Protein AF-A0A7R9XPY7-F1 (afdb_monomer_lite)

Secondary structure (DSSP, 8-state):
-HHHHTTTTPPPPPEE--EEEEEPPHHHHHHHHHH-SSS-----S-SEEEEEE-TTSHHHHTT--TTEEEEEETTEE--SHHHHHHHHHHSPTT-EEEEEEEE----THHHH-TTS---PPPP--EEEEEEEPEEGGGGGG--

Foldseek 3Di:
DVVVCVVVPHDDWAWDQQFDWWWQALVNQVVLQVVPPQQERDPDRTFTQTQDGFVVGQNVVLVDDHQKGWQDKQNHGGRTPVSVSVVRRPDDQQDWIKTFIFHRDPDPCVVVDVVDDDDRHDYRDTDITITGIHTCVVVPVRD

Sequence (143 aa):
RVLNDLSEGRQPTHAWLGIQMVTLTPAMSREFNSLANASGVLPLTYGALVVSVAPNGPAARAGVRIGDVIAYADGAPVPTMARLQELVEEAPVGHPMRLTIFRYQFKPALWQRILGKPAIPPPVKSEEVEVLMGDLRDASSFW

Structure (mmCIF, N/CA/C/O backbone):
data_AF-A0A7R9XPY7-F1
#
_entry.id   AF-A0A7R9XPY7-F1
#
loop_
_atom_site.group_PDB
_atom_site.id
_atom_site.type_symbol
_atom_site.label_atom_id
_atom_site.label_alt_id
_atom_site.label_comp_id
_atom_site.label_asym_id
_atom_site.label_entity_id
_atom_site.label_seq_id
_atom_site.pdbx_PDB_ins_code
_atom_site.Cartn_x
_atom_site.Cartn_y
_atom_site.Cartn_z
_atom_site.occupancy
_atom_site.B_iso_or_equiv
_atom_site.auth_seq_id
_atom_site.auth_comp_id
_atom_site.auth_asym_id
_atom_site.auth_atom_id
_atom_site.pdbx_PDB_model_num
ATOM 1 N N . ARG A 1 1 ? -12.962 20.110 4.265 1.00 55.31 1 ARG A N 1
ATOM 2 C CA . ARG A 1 1 ? -13.643 19.498 5.435 1.00 55.31 1 ARG A CA 1
ATOM 3 C C . ARG A 1 1 ? -12.965 19.845 6.768 1.00 55.31 1 ARG A C 1
ATOM 5 O O . ARG A 1 1 ? -13.688 20.157 7.693 1.00 55.31 1 ARG A O 1
ATOM 12 N N . VAL A 1 2 ? -11.632 19.966 6.822 1.00 47.16 2 VAL A N 1
ATOM 13 C CA . VAL A 1 2 ? -10.827 20.272 8.034 1.00 47.16 2 VAL A CA 1
ATOM 14 C C . VAL A 1 2 ? -11.264 21.500 8.862 1.00 47.16 2 VAL A C 1
ATOM 16 O O . VAL A 1 2 ? -11.137 21.494 10.080 1.00 47.16 2 VAL A O 1
ATOM 19 N N . LEU A 1 3 ? -11.804 22.555 8.241 1.00 49.44 3 LEU A N 1
ATOM 20 C CA . LEU A 1 3 ? -12.156 23.793 8.959 1.00 49.44 3 LEU A CA 1
ATOM 21 C C . LEU A 1 3 ? -13.395 23.672 9.864 1.00 49.44 3 LEU A C 1
ATOM 23 O O . LEU A 1 3 ? -13.556 24.500 10.754 1.00 49.44 3 LEU A O 1
ATOM 27 N N . ASN A 1 4 ? -14.246 22.660 9.662 1.00 51.50 4 ASN A N 1
ATOM 28 C CA . ASN A 1 4 ? -15.461 22.475 10.462 1.00 51.50 4 ASN A CA 1
ATOM 29 C C . ASN A 1 4 ? -15.243 21.557 11.678 1.00 51.50 4 ASN A C 1
ATOM 31 O O . ASN A 1 4 ? -15.997 21.635 12.637 1.00 51.50 4 ASN A O 1
ATOM 35 N N . ASP A 1 5 ? -14.207 20.713 11.662 1.00 52.66 5 ASP A N 1
ATOM 36 C CA . ASP A 1 5 ? -13.959 19.742 12.739 1.00 52.66 5 ASP A CA 1
ATOM 37 C C . ASP A 1 5 ? -13.250 20.387 13.948 1.00 52.66 5 ASP A C 1
ATOM 39 O O . ASP A 1 5 ? -13.474 20.002 15.096 1.00 52.66 5 ASP A O 1
ATOM 43 N N . LEU A 1 6 ? -12.457 21.441 13.711 1.00 52.00 6 LEU A N 1
ATOM 44 C CA . LEU A 1 6 ? -11.736 22.175 14.760 1.00 52.00 6 LEU A CA 1
ATOM 45 C C . LEU A 1 6 ? -12.652 23.032 15.652 1.00 52.00 6 LEU A C 1
ATOM 47 O O . LEU A 1 6 ? -12.293 23.311 16.794 1.00 52.00 6 LEU A O 1
ATOM 51 N N . SER A 1 7 ? -13.830 23.438 15.165 1.00 55.09 7 SER A N 1
ATOM 52 C CA . SER A 1 7 ? -14.788 24.248 15.932 1.00 55.09 7 SER A CA 1
ATOM 53 C C . SER A 1 7 ? -15.661 23.422 16.886 1.00 55.09 7 SER A C 1
ATOM 55 O O . SER A 1 7 ? -16.217 23.981 17.829 1.00 55.09 7 SER A O 1
ATOM 57 N N . GLU A 1 8 ? -15.745 22.101 16.695 1.00 57.69 8 GLU A N 1
ATOM 58 C CA . GLU A 1 8 ? -16.563 21.191 17.516 1.00 57.69 8 GLU A CA 1
ATOM 59 C C . GLU A 1 8 ? -15.757 20.423 18.583 1.00 57.69 8 GLU A C 1
ATOM 61 O O . GLU A 1 8 ? -16.306 19.573 19.284 1.00 57.69 8 GLU A O 1
ATOM 66 N N . GLY A 1 9 ? -14.449 20.681 18.717 1.00 52.00 9 GLY A N 1
ATOM 67 C CA . GLY A 1 9 ? -13.582 19.983 19.679 1.00 52.00 9 GLY A CA 1
ATOM 68 C C . GLY A 1 9 ? -13.373 18.491 19.378 1.00 52.00 9 GLY A C 1
ATOM 69 O O . GLY A 1 9 ? -12.814 17.767 20.204 1.00 52.00 9 GLY A O 1
ATOM 70 N N . ARG A 1 10 ? -13.803 18.012 18.204 1.00 54.25 10 ARG A N 1
ATOM 71 C CA . ARG A 1 10 ? -13.555 16.642 17.747 1.00 54.25 10 ARG A CA 1
ATOM 72 C C . ARG A 1 10 ? -12.195 16.602 17.061 1.00 54.25 10 ARG A C 1
ATOM 74 O O . ARG A 1 10 ? -11.981 17.272 16.058 1.00 54.25 10 ARG A O 1
ATOM 81 N N . GLN A 1 11 ? -11.263 15.816 17.597 1.00 57.03 11 GLN A N 1
ATOM 82 C CA . GLN A 1 11 ? -10.015 15.554 16.884 1.00 57.03 11 GLN A CA 1
ATOM 83 C C . GLN A 1 11 ? -10.342 14.821 15.573 1.00 57.03 11 GLN A C 1
ATOM 85 O O . GLN A 1 11 ? -11.099 13.845 15.624 1.00 57.03 11 GLN A O 1
ATOM 90 N N . PRO A 1 12 ? -9.815 15.265 14.417 1.00 58.91 12 PRO A N 1
ATOM 91 C CA . PRO A 1 12 ? -10.083 14.593 13.158 1.00 58.91 12 PRO A CA 1
ATOM 92 C C . PRO A 1 12 ? -9.622 13.135 13.253 1.00 58.91 12 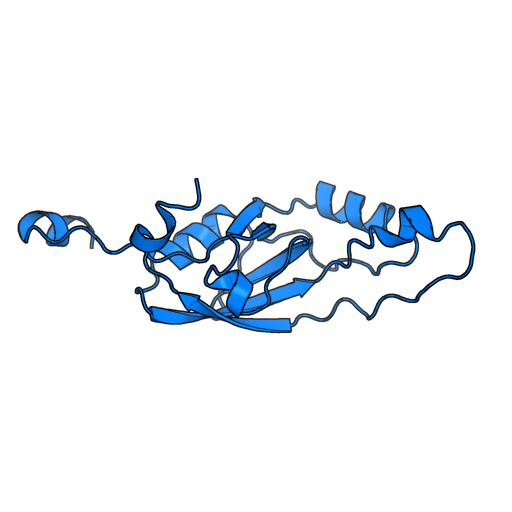PRO A C 1
ATOM 94 O O . PRO A 1 12 ? -8.471 12.849 13.596 1.00 58.91 12 PRO A O 1
ATOM 97 N N . THR A 1 13 ? -10.546 12.209 13.000 1.00 66.50 13 THR A N 1
ATOM 98 C CA . THR A 1 13 ? -10.234 10.780 12.927 1.00 66.50 13 THR A CA 1
ATOM 99 C C . THR A 1 13 ? -9.501 10.538 11.616 1.00 66.50 13 THR A C 1
ATOM 101 O O . THR A 1 13 ? -10.044 10.788 10.545 1.00 66.50 13 THR A O 1
ATOM 104 N N . HIS A 1 14 ? -8.245 10.104 11.702 1.00 80.00 14 HIS A N 1
ATOM 105 C CA . HIS A 1 14 ? -7.438 9.785 10.529 1.00 80.00 14 HIS A CA 1
ATOM 106 C C . HIS A 1 14 ? -7.428 8.274 10.353 1.00 80.00 14 HIS A C 1
ATOM 108 O O . HIS A 1 14 ? -7.095 7.536 11.284 1.00 80.00 14 HIS A O 1
ATOM 114 N N . ALA A 1 15 ? -7.814 7.818 9.169 1.00 86.56 15 ALA A N 1
ATOM 115 C CA . ALA A 1 15 ? -7.760 6.411 8.838 1.00 86.56 15 ALA A CA 1
ATOM 116 C C . ALA A 1 15 ? -6.308 5.947 8.638 1.00 86.56 15 ALA A C 1
ATOM 118 O O . ALA A 1 15 ? -5.427 6.707 8.236 1.00 86.56 15 ALA A O 1
ATOM 119 N N . TRP A 1 16 ? -6.049 4.677 8.944 1.00 88.69 16 TRP A N 1
ATOM 120 C CA . TRP A 1 16 ? -4.711 4.095 8.920 1.00 88.69 16 TRP A CA 1
ATOM 121 C C . TRP A 1 16 ? -4.720 2.683 8.329 1.00 88.69 16 TRP A C 1
ATOM 123 O O . TRP A 1 16 ? -5.573 1.862 8.665 1.00 88.69 16 TRP A O 1
ATOM 133 N N . LEU A 1 17 ? -3.742 2.383 7.465 1.00 90.19 17 LEU A N 1
ATOM 134 C CA . LEU A 1 17 ? -3.546 1.048 6.879 1.00 90.19 17 LEU A CA 1
ATOM 135 C C . LEU A 1 17 ? -2.549 0.177 7.657 1.00 90.19 17 LEU A C 1
ATOM 137 O O . LEU A 1 17 ? -2.638 -1.046 7.609 1.00 90.19 17 LEU A O 1
ATOM 141 N N . GLY A 1 18 ? -1.577 0.766 8.356 1.00 91.44 18 GLY A N 1
ATOM 142 C CA . GLY A 1 18 ? -0.496 -0.002 8.986 1.00 91.44 18 GLY A CA 1
ATOM 143 C C . GLY A 1 18 ? 0.557 -0.523 8.016 1.00 91.44 18 GLY A C 1
ATOM 144 O O . GLY A 1 18 ? 1.021 -1.649 8.167 1.00 91.44 18 GLY A O 1
ATOM 145 N N . ILE A 1 19 ? 0.955 0.292 7.038 1.00 92.69 19 ILE A N 1
ATOM 146 C CA . ILE A 1 19 ? 2.052 -0.010 6.110 1.00 92.69 19 ILE A CA 1
ATOM 147 C C . ILE A 1 19 ? 3.019 1.165 6.004 1.00 92.69 19 ILE A C 1
ATOM 149 O O . ILE A 1 19 ? 2.610 2.321 6.086 1.00 92.69 19 ILE A O 1
ATOM 153 N N . GLN A 1 20 ? 4.293 0.861 5.769 1.00 89.25 20 GLN A N 1
ATOM 154 C CA . GLN A 1 20 ? 5.243 1.816 5.202 1.00 89.25 20 GLN A CA 1
ATOM 155 C C . GLN A 1 20 ? 5.408 1.526 3.725 1.00 89.25 20 GLN A C 1
ATOM 157 O O . GLN A 1 20 ? 5.455 0.366 3.304 1.00 89.25 20 GLN A O 1
ATOM 162 N N . MET A 1 21 ? 5.550 2.591 2.952 1.00 91.88 21 MET A N 1
ATOM 163 C CA . MET A 1 21 ? 5.598 2.508 1.507 1.00 91.88 21 MET A CA 1
ATOM 164 C C . MET A 1 21 ? 6.629 3.460 0.918 1.00 91.88 21 MET A C 1
ATOM 166 O O . MET A 1 21 ? 6.964 4.482 1.512 1.00 91.88 21 MET A O 1
ATOM 170 N N . VAL A 1 22 ? 7.092 3.117 -0.277 1.00 92.94 22 VAL A N 1
ATOM 171 C CA . VAL A 1 22 ? 7.859 4.001 -1.158 1.00 92.94 22 VAL A CA 1
ATOM 172 C C . VAL A 1 22 ? 7.227 3.990 -2.547 1.00 92.94 22 VAL A C 1
ATOM 174 O O . VAL A 1 22 ? 6.585 3.016 -2.939 1.00 92.94 22 VAL A O 1
ATOM 177 N N . THR A 1 23 ? 7.399 5.060 -3.321 1.00 91.94 23 THR A N 1
ATOM 178 C CA . THR A 1 23 ? 6.952 5.067 -4.722 1.00 91.94 23 THR A CA 1
ATOM 179 C C . THR A 1 23 ? 7.807 4.110 -5.551 1.00 91.94 23 THR A C 1
ATOM 181 O O . THR A 1 23 ? 9.027 4.263 -5.615 1.00 91.94 23 THR A O 1
ATOM 184 N N . LEU A 1 24 ? 7.170 3.159 -6.237 1.00 89.69 24 LEU A N 1
ATOM 185 C CA . LEU A 1 24 ? 7.837 2.315 -7.221 1.00 89.69 24 LEU A CA 1
ATOM 186 C C . LEU A 1 24 ? 8.178 3.152 -8.456 1.00 89.69 24 LEU A C 1
ATOM 188 O O . LEU A 1 24 ? 7.290 3.650 -9.145 1.00 89.69 24 LEU A O 1
ATOM 192 N N . THR A 1 25 ? 9.467 3.278 -8.759 1.00 88.12 25 THR A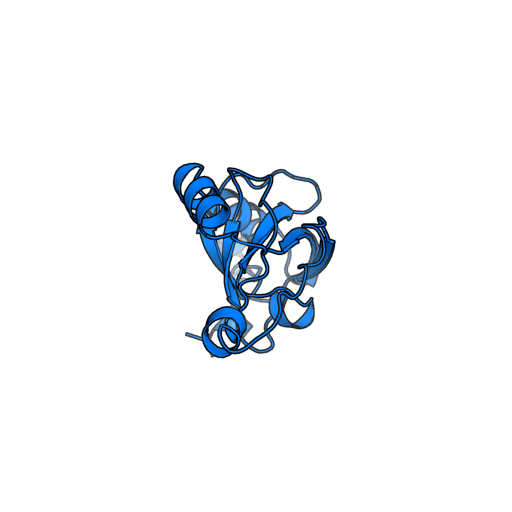 N 1
ATOM 193 C CA . THR A 1 25 ? 9.927 3.962 -9.974 1.00 88.12 25 THR A CA 1
ATOM 194 C C . THR A 1 25 ? 10.170 2.971 -11.118 1.00 88.12 25 THR A C 1
ATOM 196 O O . THR A 1 25 ? 10.445 1.792 -10.872 1.00 88.12 25 THR A O 1
ATOM 199 N N . PRO A 1 26 ? 10.185 3.429 -12.386 1.00 86.44 26 PRO A N 1
ATOM 200 C CA . PRO A 1 26 ? 10.571 2.577 -13.509 1.00 86.44 26 PRO A CA 1
ATOM 201 C C . PRO A 1 26 ? 11.981 1.989 -13.365 1.00 86.44 26 PRO A C 1
ATOM 203 O O . PRO A 1 26 ? 12.229 0.878 -13.824 1.00 86.44 26 PRO A O 1
ATOM 206 N N . ALA A 1 27 ? 12.909 2.717 -12.731 1.00 81.62 27 ALA A N 1
ATOM 207 C CA . ALA A 1 27 ? 14.257 2.223 -12.459 1.00 81.62 27 ALA A CA 1
ATOM 208 C C . ALA A 1 27 ? 14.239 1.058 -11.460 1.00 81.62 27 ALA A C 1
ATOM 210 O O . ALA A 1 27 ? 14.811 0.014 -11.758 1.00 81.62 27 ALA A O 1
ATOM 211 N N . MET A 1 28 ? 13.502 1.197 -10.353 1.00 81.62 28 MET A N 1
ATOM 212 C CA . MET A 1 28 ? 13.320 0.123 -9.369 1.00 81.62 28 MET A CA 1
ATOM 213 C C . MET A 1 28 ? 12.619 -1.094 -9.977 1.00 81.62 28 MET A C 1
ATOM 215 O O . MET A 1 28 ? 13.040 -2.219 -9.750 1.00 81.62 28 MET A O 1
ATOM 219 N N . SER A 1 29 ? 11.584 -0.886 -10.797 1.00 81.62 29 SER A N 1
ATOM 220 C CA . SER A 1 29 ? 10.905 -1.977 -11.511 1.00 81.62 29 SER A CA 1
ATOM 221 C C . SER A 1 29 ? 11.869 -2.744 -12.425 1.00 81.62 29 SER A C 1
ATOM 223 O O . SER A 1 29 ? 11.916 -3.973 -12.384 1.00 81.62 29 SER A O 1
ATOM 225 N N . ARG A 1 30 ? 12.709 -2.036 -13.198 1.00 80.81 30 ARG A N 1
ATOM 226 C CA . ARG A 1 30 ? 13.758 -2.669 -14.017 1.00 80.81 30 ARG A CA 1
ATOM 227 C C . ARG A 1 30 ? 14.766 -3.435 -13.171 1.00 80.81 30 ARG A C 1
ATOM 229 O O . ARG A 1 30 ? 15.133 -4.542 -13.546 1.00 80.81 30 ARG A O 1
ATOM 236 N N . GLU A 1 31 ? 15.200 -2.864 -12.054 1.00 74.75 31 GLU A N 1
ATOM 237 C CA . GLU A 1 31 ? 16.139 -3.510 -11.140 1.00 74.75 31 GLU A CA 1
ATOM 238 C C . GLU A 1 31 ? 15.534 -4.789 -10.546 1.00 74.75 31 GLU A C 1
ATOM 240 O O . GLU A 1 31 ? 16.128 -5.858 -10.681 1.00 74.75 31 GLU A O 1
ATOM 245 N N . PHE A 1 32 ? 14.305 -4.735 -10.023 1.00 73.31 32 PHE A N 1
ATOM 246 C CA . PHE A 1 32 ? 13.584 -5.920 -9.550 1.00 73.31 32 PHE A CA 1
ATOM 247 C C . PHE A 1 32 ? 13.454 -6.983 -10.642 1.00 73.31 32 PHE A C 1
ATOM 249 O O . PHE A 1 32 ? 13.756 -8.150 -10.399 1.00 73.31 32 PHE A O 1
ATOM 256 N N . ASN A 1 33 ? 13.098 -6.577 -11.861 1.00 76.31 33 ASN A N 1
ATOM 257 C CA . ASN A 1 33 ? 12.984 -7.481 -13.003 1.00 76.31 33 ASN A CA 1
ATOM 258 C C . ASN A 1 33 ? 14.336 -8.067 -13.445 1.00 76.31 33 ASN A C 1
ATOM 260 O O . ASN A 1 33 ? 14.376 -9.217 -13.870 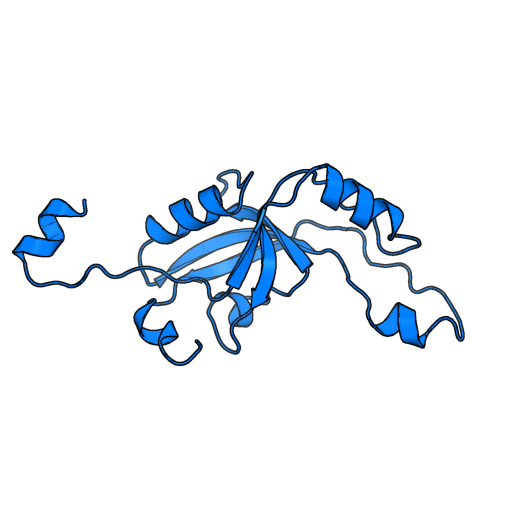1.00 76.31 33 ASN A O 1
ATOM 264 N N . SER A 1 34 ? 15.451 -7.341 -13.305 1.00 72.62 34 SER A N 1
ATOM 265 C CA . SER A 1 34 ? 16.796 -7.874 -13.592 1.00 72.62 34 SER A CA 1
ATOM 266 C C . SER A 1 34 ? 17.274 -8.894 -12.557 1.00 72.62 34 SER A C 1
ATOM 268 O O . SER A 1 34 ? 18.033 -9.802 -12.885 1.00 72.62 34 SER A O 1
ATOM 270 N N . LEU A 1 35 ? 16.803 -8.772 -11.314 1.00 65.81 35 LEU A N 1
ATOM 271 C CA . LEU A 1 35 ? 17.096 -9.709 -10.230 1.00 65.81 35 LEU A CA 1
ATOM 272 C C . LEU A 1 35 ? 16.161 -10.927 -10.254 1.00 65.81 35 LEU A C 1
ATOM 274 O O . LEU A 1 35 ? 16.404 -11.922 -9.563 1.00 65.81 35 LEU A O 1
ATOM 278 N N . ALA A 1 36 ? 15.099 -10.876 -11.060 1.00 62.75 36 ALA A N 1
ATOM 279 C CA . ALA A 1 36 ? 14.143 -11.953 -11.241 1.00 62.75 36 ALA A CA 1
ATOM 280 C C . ALA A 1 36 ? 14.722 -13.071 -12.132 1.00 62.75 36 ALA A C 1
ATOM 282 O O . ALA A 1 36 ? 14.176 -13.408 -13.174 1.00 62.75 36 ALA A O 1
ATOM 283 N N . ASN A 1 37 ? 15.800 -13.723 -11.684 1.00 53.03 37 ASN A N 1
ATOM 284 C CA . ASN A 1 37 ? 16.401 -14.882 -12.367 1.00 53.03 37 ASN A CA 1
ATOM 285 C C . ASN A 1 37 ? 15.444 -16.085 -12.480 1.00 53.03 37 ASN A C 1
ATOM 287 O O . ASN A 1 37 ? 15.670 -17.008 -13.257 1.00 53.03 37 ASN A O 1
ATOM 291 N N . ALA A 1 38 ? 14.368 -16.078 -11.692 1.00 53.12 38 ALA A N 1
ATOM 292 C CA . ALA A 1 38 ? 13.246 -16.994 -11.838 1.00 53.12 38 ALA A CA 1
ATOM 293 C C . ALA A 1 38 ? 11.934 -16.435 -11.275 1.00 53.12 38 ALA A C 1
ATOM 295 O O . ALA A 1 38 ? 10.918 -17.023 -11.591 1.00 53.12 38 ALA A O 1
ATOM 296 N N . SER A 1 39 ? 11.942 -15.357 -10.465 1.00 53.56 39 SER A N 1
ATOM 297 C CA . SER A 1 39 ? 10.868 -14.906 -9.544 1.00 53.56 39 SER A CA 1
ATOM 298 C C . SER A 1 39 ? 9.655 -14.184 -10.161 1.00 53.56 39 SER A C 1
ATOM 300 O O . SER A 1 39 ? 8.725 -13.841 -9.433 1.00 53.56 39 SER A O 1
ATOM 302 N N . GLY A 1 40 ? 9.598 -14.085 -11.491 1.00 59.31 40 GLY A N 1
ATOM 303 C CA . GLY A 1 40 ? 8.501 -13.449 -12.219 1.00 59.31 40 GLY A CA 1
ATOM 304 C C . GLY A 1 40 ? 8.779 -11.971 -12.485 1.00 59.31 40 GLY A C 1
ATOM 305 O O . GLY A 1 40 ? 9.500 -11.317 -11.738 1.00 59.31 40 GLY A O 1
ATOM 306 N N . VAL A 1 41 ? 8.224 -11.464 -13.584 1.00 67.06 41 VAL A N 1
ATOM 307 C CA . VAL A 1 41 ? 8.364 -10.063 -13.997 1.00 67.06 41 VAL A CA 1
ATOM 308 C C . VAL A 1 41 ? 7.254 -9.262 -13.336 1.00 67.06 41 VAL A C 1
ATOM 310 O O . VAL A 1 41 ? 6.082 -9.593 -13.505 1.00 67.06 41 VAL A O 1
ATOM 313 N N . LEU A 1 42 ? 7.609 -8.209 -12.607 1.00 74.25 42 LEU A N 1
ATOM 314 C CA . LEU A 1 42 ? 6.662 -7.192 -12.179 1.00 74.25 42 LEU A CA 1
ATOM 315 C C . LEU A 1 42 ? 6.247 -6.391 -13.428 1.00 74.25 42 LEU A C 1
ATOM 317 O O . LEU A 1 42 ? 7.081 -5.674 -13.988 1.00 74.25 42 LEU A O 1
ATOM 321 N N . PRO A 1 43 ? 4.985 -6.493 -13.890 1.00 75.25 43 PRO A N 1
ATOM 322 C CA . PRO A 1 43 ? 4.535 -5.799 -15.098 1.00 75.25 43 PRO A CA 1
ATOM 323 C C . PRO A 1 43 ? 4.335 -4.294 -14.863 1.00 75.25 43 PRO A C 1
ATOM 325 O O . PRO A 1 43 ? 4.085 -3.543 -15.802 1.00 75.25 43 PRO A O 1
ATOM 328 N N . LEU A 1 44 ? 4.421 -3.852 -13.606 1.00 80.75 44 LEU A N 1
ATOM 329 C CA . LEU A 1 44 ? 4.199 -2.476 -13.194 1.00 80.75 44 LEU A CA 1
ATOM 330 C C . LEU A 1 44 ? 5.497 -1.679 -13.149 1.00 80.75 44 LEU A C 1
ATOM 332 O O . LEU A 1 44 ? 6.523 -2.141 -12.648 1.00 80.75 44 LEU A O 1
ATOM 336 N N . THR A 1 45 ? 5.414 -0.432 -13.600 1.00 84.00 45 THR A N 1
ATOM 337 C CA . THR A 1 45 ? 6.487 0.570 -13.503 1.00 84.00 45 THR A CA 1
ATOM 338 C C . THR A 1 45 ? 6.146 1.710 -12.540 1.00 84.00 45 THR A C 1
ATOM 340 O O . THR A 1 45 ? 6.885 2.691 -12.480 1.00 84.00 45 THR A O 1
ATOM 343 N N . TYR A 1 46 ? 5.015 1.598 -11.841 1.00 87.62 46 TYR A N 1
ATOM 344 C CA . TYR A 1 46 ? 4.448 2.573 -10.911 1.00 87.62 46 TYR A CA 1
ATOM 345 C C . TYR A 1 46 ? 3.716 1.842 -9.778 1.00 87.62 46 TYR A C 1
ATOM 347 O O . TYR A 1 46 ? 3.429 0.649 -9.901 1.00 87.62 46 TYR A O 1
ATOM 355 N N . GLY A 1 47 ? 3.406 2.543 -8.690 1.00 91.25 47 GLY A N 1
ATOM 356 C CA . GLY A 1 47 ? 2.721 1.950 -7.540 1.00 91.25 47 GLY A CA 1
ATOM 357 C C . GLY A 1 47 ? 3.264 2.431 -6.205 1.00 91.25 47 GLY A C 1
ATOM 358 O O . GLY A 1 47 ? 4.322 3.062 -6.132 1.00 91.25 47 GLY A O 1
ATOM 359 N N . ALA A 1 48 ? 2.565 2.074 -5.133 1.00 94.19 48 ALA A N 1
ATOM 360 C CA . ALA A 1 48 ? 3.097 2.153 -3.779 1.00 94.19 48 ALA A CA 1
ATOM 361 C C . ALA A 1 48 ? 3.682 0.786 -3.389 1.00 94.19 48 ALA A C 1
ATOM 363 O O . ALA A 1 48 ? 2.948 -0.183 -3.197 1.00 94.19 48 ALA A O 1
ATOM 364 N N . LEU A 1 49 ? 5.009 0.696 -3.307 1.00 90.75 49 LEU A N 1
ATOM 365 C CA . LEU A 1 49 ? 5.717 -0.505 -2.868 1.00 90.75 49 LEU A CA 1
ATOM 366 C C . LEU A 1 49 ? 5.703 -0.578 -1.342 1.00 90.75 49 LEU A C 1
ATOM 368 O O . LEU A 1 49 ? 6.227 0.318 -0.682 1.00 90.75 49 LEU A O 1
ATOM 372 N N . VAL A 1 50 ? 5.170 -1.666 -0.793 1.00 91.00 50 VAL A N 1
ATOM 373 C CA . VAL A 1 50 ? 5.143 -1.933 0.646 1.00 91.00 50 VAL A CA 1
ATOM 374 C C . VAL A 1 50 ? 6.521 -2.398 1.114 1.00 91.00 50 VAL A C 1
ATOM 376 O O . VAL A 1 50 ? 7.014 -3.448 0.696 1.00 91.00 50 VAL A O 1
ATOM 379 N N . VAL A 1 51 ? 7.134 -1.632 2.017 1.00 87.69 51 VAL A N 1
ATOM 380 C CA . VAL A 1 51 ? 8.467 -1.920 2.583 1.00 87.69 51 VAL A CA 1
ATOM 381 C C . VAL A 1 51 ? 8.410 -2.405 4.030 1.00 87.69 51 VAL A C 1
ATOM 383 O O . VAL A 1 51 ? 9.343 -3.053 4.494 1.00 87.69 51 VAL A O 1
ATOM 386 N N . SER A 1 52 ? 7.306 -2.144 4.730 1.00 85.31 52 SER A N 1
ATOM 387 C CA . SER A 1 52 ? 7.043 -2.651 6.078 1.00 85.31 52 SER A CA 1
ATOM 388 C C . SER A 1 52 ? 5.541 -2.745 6.324 1.00 85.31 52 SER A C 1
ATOM 390 O O . SER A 1 52 ? 4.764 -1.988 5.738 1.00 85.31 52 SER A O 1
ATOM 392 N N . VAL A 1 53 ? 5.136 -3.660 7.201 1.00 89.50 53 VAL A N 1
ATOM 393 C CA . VAL A 1 53 ? 3.744 -3.840 7.625 1.00 89.50 53 VAL A CA 1
ATOM 394 C C . VAL A 1 53 ? 3.715 -3.882 9.148 1.00 89.50 53 VAL A C 1
ATOM 396 O O . VAL A 1 53 ? 4.437 -4.671 9.759 1.00 89.50 53 VAL A O 1
ATOM 399 N N . ALA A 1 54 ? 2.883 -3.039 9.758 1.00 89.00 54 ALA A N 1
ATOM 400 C CA . ALA A 1 54 ? 2.698 -3.002 11.201 1.00 89.00 54 ALA A CA 1
ATOM 401 C C . ALA A 1 54 ? 2.122 -4.347 11.686 1.00 89.00 54 ALA A C 1
ATOM 403 O O . ALA A 1 54 ? 1.071 -4.772 11.186 1.00 89.00 54 ALA A O 1
ATOM 404 N N . PRO A 1 55 ? 2.767 -5.029 12.652 1.00 85.88 55 PRO A N 1
ATOM 405 C CA . PRO A 1 55 ? 2.248 -6.272 13.207 1.00 85.88 55 PRO A CA 1
ATOM 406 C C . PRO A 1 55 ? 0.827 -6.081 13.734 1.00 85.88 55 PRO A C 1
ATOM 408 O O . PRO A 1 55 ? 0.538 -5.096 14.404 1.00 85.88 55 PRO A O 1
ATOM 411 N N . ASN A 1 56 ? -0.070 -7.019 13.429 1.00 86.56 56 ASN A N 1
ATOM 412 C CA . ASN A 1 56 ? -1.490 -6.954 13.798 1.00 86.56 56 ASN A CA 1
ATOM 413 C C . ASN A 1 56 ? -2.252 -5.721 13.277 1.00 86.56 56 ASN A C 1
ATOM 415 O O . ASN A 1 56 ? -3.418 -5.563 13.634 1.00 86.56 56 ASN A O 1
ATOM 419 N N . GLY A 1 57 ? -1.651 -4.874 12.436 1.00 87.75 57 GLY A N 1
ATOM 420 C CA . GLY A 1 57 ? -2.304 -3.715 11.835 1.00 87.75 57 GLY A CA 1
ATOM 421 C C . GLY A 1 57 ? -3.355 -4.101 10.783 1.00 87.75 57 GLY A C 1
ATOM 422 O O . GLY A 1 57 ? -3.432 -5.265 10.377 1.00 87.75 57 GLY A O 1
ATOM 423 N N . PRO A 1 58 ? -4.166 -3.137 10.312 1.00 92.81 58 PRO A N 1
ATOM 424 C CA . PRO A 1 58 ? -5.209 -3.373 9.313 1.00 92.81 58 PRO A CA 1
ATOM 425 C C . PRO A 1 58 ? -4.738 -4.154 8.082 1.00 92.81 58 PRO A C 1
ATOM 427 O O . PRO A 1 58 ? -5.302 -5.199 7.758 1.00 92.81 58 PRO A O 1
ATOM 430 N N . ALA A 1 59 ? -3.652 -3.710 7.451 1.00 91.50 59 ALA A N 1
ATOM 431 C CA . ALA A 1 59 ? -3.086 -4.351 6.271 1.00 91.50 59 ALA A CA 1
ATOM 432 C C . ALA A 1 59 ? -2.510 -5.746 6.570 1.00 91.50 59 ALA A C 1
ATOM 434 O O . ALA A 1 59 ? -2.670 -6.656 5.758 1.00 91.50 59 ALA A O 1
ATOM 435 N N . ALA A 1 60 ? -1.904 -5.956 7.746 1.00 88.88 60 ALA A N 1
ATOM 436 C CA . ALA A 1 60 ? -1.420 -7.277 8.156 1.00 88.88 60 ALA A CA 1
ATOM 437 C C . ALA A 1 60 ? -2.570 -8.284 8.289 1.00 88.88 60 ALA A C 1
ATOM 439 O O . ALA A 1 60 ? -2.461 -9.408 7.800 1.00 88.88 60 ALA A O 1
ATOM 440 N N . ARG A 1 61 ? -3.686 -7.877 8.911 1.00 89.12 61 ARG A N 1
ATOM 441 C CA . ARG A 1 61 ? -4.888 -8.718 9.056 1.00 89.12 61 ARG A CA 1
ATOM 442 C C . ARG A 1 61 ? -5.523 -9.055 7.710 1.00 89.12 61 ARG A C 1
ATOM 444 O O . ARG A 1 61 ? -6.035 -10.155 7.544 1.00 89.12 61 ARG A O 1
ATOM 451 N N . ALA A 1 62 ? -5.434 -8.134 6.756 1.00 88.38 62 ALA A N 1
ATOM 452 C CA . ALA A 1 62 ? -5.873 -8.339 5.381 1.00 88.38 62 ALA A CA 1
ATOM 453 C C . ALA A 1 62 ? -4.884 -9.173 4.537 1.00 88.38 62 ALA A C 1
ATOM 455 O O . ALA A 1 62 ? -5.175 -9.525 3.399 1.00 88.38 62 ALA A O 1
ATOM 456 N N . GLY A 1 63 ? -3.712 -9.521 5.078 1.00 88.06 63 GLY A N 1
ATOM 457 C CA . GLY A 1 63 ? -2.730 -10.366 4.401 1.00 88.06 63 GLY A CA 1
ATOM 458 C C . GLY A 1 63 ? -1.779 -9.626 3.457 1.00 88.06 63 GLY A C 1
ATOM 459 O O . GLY A 1 63 ? -1.093 -10.294 2.677 1.00 88.06 63 GLY A O 1
ATOM 460 N N . VAL A 1 64 ? -1.700 -8.292 3.539 1.00 90.19 64 VAL A N 1
ATOM 461 C CA . VAL A 1 64 ? -0.676 -7.477 2.863 1.00 90.19 64 VAL A CA 1
ATOM 462 C C . VAL A 1 64 ? 0.702 -7.799 3.436 1.00 90.19 64 VAL A C 1
ATOM 464 O O . VAL A 1 64 ? 0.866 -8.016 4.640 1.00 90.19 64 VAL A O 1
ATOM 467 N N . ARG A 1 65 ? 1.711 -7.845 2.567 1.00 88.56 65 ARG A N 1
ATOM 468 C CA . ARG A 1 65 ? 3.079 -8.251 2.902 1.00 88.56 65 ARG A CA 1
ATOM 469 C C . ARG A 1 65 ? 4.096 -7.266 2.347 1.00 88.56 65 ARG A C 1
ATOM 471 O O . ARG A 1 65 ? 3.841 -6.530 1.399 1.00 88.56 65 ARG A O 1
ATOM 478 N N . ILE A 1 66 ? 5.294 -7.312 2.921 1.00 85.25 66 ILE A N 1
ATOM 479 C CA . ILE A 1 66 ? 6.469 -6.644 2.357 1.00 85.25 66 ILE A CA 1
ATOM 480 C C . ILE A 1 66 ? 6.706 -7.175 0.937 1.00 85.25 66 ILE A C 1
ATOM 482 O O . ILE A 1 66 ? 6.686 -8.388 0.717 1.00 85.25 66 ILE A O 1
ATOM 486 N N . GLY A 1 67 ? 6.941 -6.266 -0.009 1.00 83.69 67 GLY A N 1
ATOM 487 C CA . GLY A 1 67 ? 7.112 -6.584 -1.429 1.00 83.69 67 GLY A CA 1
ATOM 488 C C . GLY A 1 67 ? 5.818 -6.580 -2.246 1.00 83.69 67 GLY A C 1
ATOM 489 O O . GLY A 1 67 ? 5.880 -6.744 -3.465 1.00 83.69 67 GLY A O 1
ATOM 490 N N . ASP A 1 68 ? 4.659 -6.364 -1.618 1.00 89.06 68 ASP A N 1
ATOM 491 C CA . ASP A 1 68 ? 3.427 -6.084 -2.352 1.00 89.06 68 ASP A 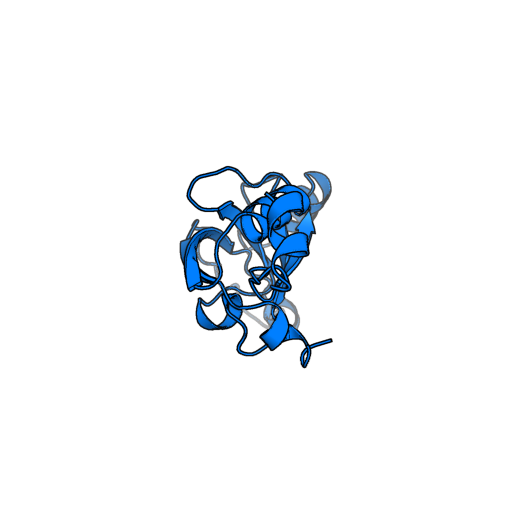CA 1
ATOM 492 C C . ASP A 1 68 ? 3.502 -4.672 -2.962 1.00 89.06 68 ASP A C 1
ATOM 494 O O . ASP A 1 68 ? 3.934 -3.714 -2.319 1.00 89.06 68 ASP A O 1
ATOM 498 N N . VAL A 1 69 ? 3.090 -4.537 -4.220 1.00 91.62 69 VAL A N 1
ATOM 499 C CA . VAL A 1 69 ? 2.944 -3.246 -4.903 1.00 91.62 69 VAL A CA 1
ATOM 500 C C . VAL A 1 69 ? 1.464 -2.944 -5.048 1.00 91.62 69 VAL A C 1
ATOM 502 O O . VAL A 1 69 ? 0.748 -3.670 -5.734 1.00 91.62 69 VAL A O 1
ATOM 505 N N . ILE A 1 70 ? 1.002 -1.869 -4.421 1.00 94.12 70 ILE A N 1
ATOM 506 C CA . ILE A 1 70 ? -0.383 -1.409 -4.514 1.00 94.12 70 ILE A CA 1
ATOM 507 C C . ILE A 1 70 ? -0.501 -0.526 -5.756 1.00 94.12 70 ILE A C 1
ATOM 509 O O . ILE A 1 70 ? 0.156 0.514 -5.847 1.00 94.12 70 ILE A O 1
ATOM 513 N N . ALA A 1 71 ? -1.322 -0.957 -6.712 1.00 93.56 71 ALA A N 1
ATOM 514 C CA . ALA A 1 71 ? -1.533 -0.256 -7.979 1.00 93.56 71 ALA A CA 1
ATOM 515 C C . ALA A 1 71 ? -2.893 0.441 -8.054 1.00 93.56 71 ALA A C 1
ATOM 517 O O . ALA A 1 71 ? -3.033 1.424 -8.781 1.00 93.56 71 ALA A O 1
ATOM 518 N N . TYR A 1 72 ? -3.875 -0.051 -7.296 1.00 93.75 72 TYR A N 1
ATOM 519 C CA . TYR A 1 72 ? -5.197 0.554 -7.196 1.00 93.75 72 TYR A CA 1
ATOM 520 C C . TYR A 1 72 ? -5.716 0.486 -5.762 1.00 93.75 72 TYR A C 1
ATOM 522 O O . TYR A 1 72 ? -5.425 -0.471 -5.041 1.00 93.75 72 TYR A O 1
ATOM 530 N N . ALA A 1 73 ? -6.505 1.486 -5.382 1.00 94.25 73 ALA A N 1
ATOM 531 C CA . ALA A 1 73 ? -7.267 1.526 -4.140 1.00 94.25 73 ALA A CA 1
ATOM 532 C C . ALA A 1 73 ? -8.691 2.007 -4.453 1.00 94.25 73 ALA A C 1
ATOM 534 O O . ALA A 1 73 ? -8.868 3.031 -5.108 1.00 94.25 73 ALA A O 1
ATOM 535 N N . ASP A 1 74 ? -9.698 1.218 -4.076 1.00 92.06 74 ASP A N 1
ATOM 536 C CA . ASP A 1 74 ? -11.112 1.396 -4.431 1.00 92.06 74 ASP A CA 1
ATOM 537 C C . ASP A 1 74 ? -11.349 1.640 -5.935 1.00 92.06 74 ASP A C 1
ATOM 539 O O . ASP A 1 74 ? -12.235 2.385 -6.349 1.00 92.06 74 ASP A O 1
ATOM 543 N N . GLY A 1 75 ? -10.538 0.988 -6.776 1.00 89.12 75 GLY A N 1
ATOM 544 C CA . GLY A 1 75 ? -10.572 1.128 -8.235 1.00 89.12 75 GLY A CA 1
ATOM 545 C C . GLY A 1 75 ? -9.882 2.387 -8.778 1.00 89.12 75 GLY A C 1
ATOM 546 O O . GLY A 1 75 ? -9.714 2.506 -9.991 1.00 89.12 75 GLY A O 1
ATOM 547 N N . ALA A 1 76 ? -9.427 3.305 -7.919 1.00 92.81 76 ALA A N 1
ATOM 548 C CA . ALA A 1 76 ? -8.638 4.464 -8.324 1.00 92.81 76 ALA A CA 1
ATOM 549 C C . ALA A 1 76 ? -7.157 4.085 -8.515 1.00 92.81 76 ALA A C 1
ATOM 551 O O . ALA A 1 76 ? -6.610 3.344 -7.694 1.00 92.81 76 ALA A O 1
ATOM 552 N N . PRO A 1 77 ? -6.477 4.587 -9.564 1.00 93.19 77 PRO A N 1
ATOM 553 C CA . PRO A 1 77 ? -5.068 4.294 -9.797 1.00 93.19 77 PRO A CA 1
ATOM 554 C C . PRO A 1 77 ? -4.171 4.937 -8.734 1.00 93.19 77 PRO A C 1
ATOM 556 O O . PRO A 1 77 ? -4.355 6.091 -8.342 1.00 93.19 77 PRO A O 1
ATOM 559 N N . VAL A 1 78 ? -3.143 4.195 -8.330 1.00 96.44 78 VAL A N 1
ATOM 560 C CA . VAL A 1 78 ? -2.135 4.593 -7.345 1.00 96.44 78 VAL A CA 1
ATOM 561 C C . VAL A 1 78 ? -0.770 4.628 -8.039 1.00 96.44 78 VAL A C 1
ATOM 563 O O . VAL A 1 78 ? -0.038 3.643 -8.024 1.00 96.44 78 VAL A O 1
ATOM 566 N N . PRO A 1 79 ? -0.397 5.736 -8.702 1.00 93.25 79 PRO A N 1
ATOM 567 C CA . PRO A 1 79 ? 0.902 5.846 -9.363 1.00 93.25 79 PRO A CA 1
ATOM 568 C C . PRO A 1 79 ? 2.058 6.054 -8.375 1.00 93.25 79 PR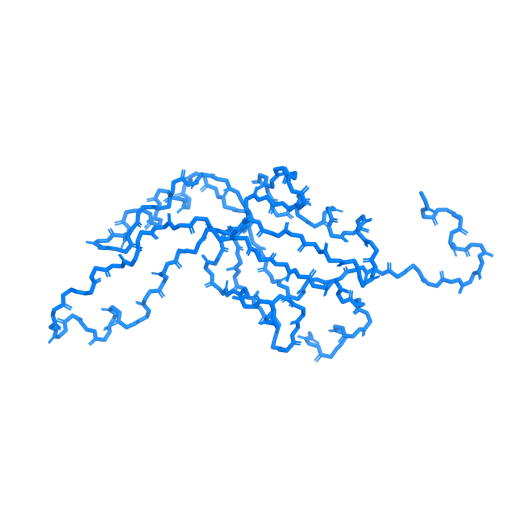O A C 1
ATOM 570 O O . PRO A 1 79 ? 3.202 5.728 -8.691 1.00 93.25 79 PRO A O 1
ATOM 573 N N . THR A 1 80 ? 1.772 6.605 -7.192 1.00 94.50 80 THR A N 1
ATOM 574 C CA . THR A 1 80 ? 2.766 7.019 -6.195 1.00 94.50 80 THR A CA 1
ATOM 575 C C . THR A 1 80 ? 2.299 6.705 -4.777 1.00 94.50 80 THR A C 1
ATOM 577 O O . THR A 1 80 ? 1.102 6.557 -4.526 1.00 94.50 80 THR A O 1
ATOM 580 N N . MET A 1 81 ? 3.241 6.671 -3.829 1.00 94.12 81 MET A N 1
ATOM 581 C CA . MET A 1 81 ? 2.906 6.548 -2.406 1.00 94.12 81 MET A CA 1
ATOM 582 C C . MET A 1 81 ? 2.042 7.710 -1.902 1.00 94.12 81 MET A C 1
ATOM 584 O O . MET A 1 81 ? 1.111 7.487 -1.139 1.00 94.12 81 MET A O 1
ATOM 588 N N . ALA A 1 82 ? 2.304 8.932 -2.382 1.00 94.81 82 ALA A N 1
ATOM 589 C CA . ALA A 1 82 ? 1.549 10.120 -1.991 1.00 94.81 82 ALA A CA 1
ATOM 590 C C . ALA A 1 82 ? 0.071 9.982 -2.372 1.00 94.81 82 ALA A C 1
ATOM 592 O O . ALA A 1 82 ? -0.799 10.274 -1.561 1.00 94.81 82 ALA A O 1
ATOM 593 N N . ARG A 1 83 ? -0.221 9.429 -3.560 1.00 95.88 83 ARG A N 1
ATOM 594 C CA . ARG A 1 83 ? -1.608 9.204 -3.969 1.00 95.88 83 ARG A CA 1
ATOM 595 C C . ARG A 1 83 ? -2.316 8.170 -3.093 1.00 95.88 83 ARG A C 1
ATOM 597 O O . ARG A 1 83 ? -3.493 8.339 -2.793 1.00 95.88 83 ARG A O 1
ATOM 604 N N . LEU A 1 84 ? -1.622 7.104 -2.687 1.00 94.81 84 LEU A N 1
ATOM 605 C CA . LEU A 1 84 ? -2.203 6.137 -1.753 1.00 94.81 84 LEU A CA 1
ATOM 606 C C . LEU A 1 84 ? -2.472 6.776 -0.390 1.00 94.81 84 LEU A C 1
ATOM 608 O O . LEU A 1 84 ? -3.516 6.525 0.199 1.00 94.81 84 LEU A O 1
ATOM 612 N N . GLN A 1 85 ? -1.545 7.602 0.093 1.00 92.56 85 GLN A N 1
ATOM 613 C CA . GLN A 1 85 ? -1.704 8.316 1.352 1.00 92.56 85 GLN A CA 1
ATOM 614 C C . GLN A 1 85 ? -2.916 9.257 1.321 1.00 92.56 85 GLN A C 1
ATOM 616 O O . GLN A 1 85 ? -3.728 9.204 2.236 1.00 92.56 85 GLN A O 1
ATOM 621 N N . GLU A 1 86 ? -3.095 10.035 0.252 1.00 93.38 86 GLU A N 1
ATOM 622 C CA . GLU A 1 86 ? -4.283 10.882 0.063 1.00 93.38 86 GLU A CA 1
ATOM 623 C C . GLU A 1 86 ? -5.582 10.065 0.118 1.00 93.38 86 GLU A C 1
ATOM 625 O O . GLU A 1 86 ? -6.499 10.408 0.856 1.00 93.38 86 GLU A O 1
ATOM 630 N N . LEU A 1 87 ? -5.652 8.949 -0.620 1.00 92.75 87 LEU A N 1
ATOM 631 C CA . LEU A 1 87 ? -6.833 8.076 -0.635 1.00 92.75 87 LEU A CA 1
ATOM 632 C C . LEU A 1 87 ? -7.143 7.490 0.749 1.00 92.75 87 LEU A C 1
ATOM 634 O O . LEU A 1 87 ? -8.305 7.304 1.099 1.00 92.75 87 LEU A O 1
ATOM 638 N N . VAL A 1 88 ? -6.108 7.203 1.538 1.00 91.25 88 VAL A N 1
ATOM 639 C CA . VAL A 1 88 ? -6.236 6.743 2.924 1.00 91.25 88 VAL A CA 1
ATOM 640 C C . VAL A 1 88 ? -6.739 7.855 3.837 1.00 91.25 88 VAL A C 1
ATOM 642 O O . VAL A 1 88 ? -7.634 7.605 4.634 1.00 91.25 88 VAL A O 1
ATOM 645 N N . GLU A 1 89 ? -6.209 9.070 3.715 1.00 88.38 89 GLU A N 1
ATOM 646 C CA . GLU A 1 89 ? -6.630 10.228 4.514 1.00 88.38 89 GLU A CA 1
ATOM 647 C C . GLU A 1 89 ? -8.066 10.676 4.189 1.00 88.38 89 GLU A C 1
ATOM 649 O O . GLU A 1 89 ? -8.776 11.178 5.061 1.00 88.38 89 GLU A O 1
ATOM 654 N N . GLU A 1 90 ? -8.518 10.467 2.952 1.00 89.50 90 GLU A N 1
ATOM 655 C CA . GLU A 1 90 ? -9.894 10.727 2.517 1.00 89.50 90 GLU A CA 1
ATOM 656 C C . GLU A 1 90 ? -10.894 9.657 2.994 1.00 89.50 90 GLU A C 1
ATOM 658 O O . GLU A 1 90 ? -12.099 9.927 3.067 1.00 89.50 90 GLU A O 1
ATOM 663 N N . ALA A 1 91 ? -10.419 8.450 3.316 1.00 88.31 91 ALA A N 1
ATOM 664 C CA . ALA A 1 91 ? -11.264 7.333 3.715 1.00 88.31 91 ALA A CA 1
ATOM 665 C C . ALA A 1 91 ? -11.724 7.451 5.184 1.00 88.31 91 ALA A C 1
ATOM 667 O O . ALA A 1 91 ? -10.930 7.778 6.067 1.00 88.31 91 ALA A O 1
ATOM 668 N N . PRO A 1 92 ? -12.994 7.128 5.499 1.00 88.06 92 PRO A N 1
ATOM 669 C CA . PRO A 1 92 ? -13.447 7.033 6.883 1.00 88.06 92 PRO A CA 1
ATOM 670 C C . PRO A 1 92 ? -12.763 5.891 7.649 1.00 88.06 92 PRO A C 1
ATOM 672 O O . PRO A 1 92 ? -12.488 4.823 7.099 1.00 88.06 92 PRO A O 1
ATOM 675 N N . VAL A 1 93 ? -12.582 6.064 8.960 1.00 86.88 93 VAL A N 1
ATOM 676 C CA . VAL A 1 93 ? -12.233 4.948 9.856 1.00 86.88 93 VAL A CA 1
ATOM 677 C C . VAL A 1 93 ? -13.319 3.868 9.775 1.00 86.88 93 VAL A C 1
ATOM 679 O O . VAL A 1 93 ? -14.511 4.174 9.765 1.00 86.88 93 VAL A O 1
ATOM 682 N N . GLY A 1 94 ? -12.912 2.599 9.709 1.00 87.12 94 GLY A N 1
ATOM 683 C CA . GLY A 1 94 ? -13.815 1.457 9.553 1.00 87.12 94 GLY A CA 1
ATOM 684 C C . GLY A 1 94 ? -14.354 1.253 8.133 1.00 87.12 94 GLY A C 1
ATOM 685 O O . GLY A 1 94 ? -15.121 0.319 7.916 1.00 87.12 94 GLY A O 1
ATOM 686 N N . HIS A 1 95 ? -13.965 2.082 7.159 1.00 88.94 95 HIS A N 1
ATOM 687 C CA . HIS A 1 95 ? -14.288 1.845 5.751 1.00 88.94 95 HIS A CA 1
ATOM 688 C C . HIS A 1 95 ? -13.523 0.617 5.222 1.00 88.94 95 HIS A C 1
ATOM 690 O O . HIS A 1 95 ? -12.325 0.498 5.487 1.00 88.94 95 HIS A O 1
ATOM 696 N N . PRO A 1 96 ? -14.164 -0.311 4.492 1.00 90.62 96 PRO A N 1
ATOM 697 C CA . PRO A 1 96 ? -13.457 -1.358 3.764 1.00 90.62 96 PRO A CA 1
ATOM 698 C C . PRO A 1 96 ? -12.853 -0.783 2.477 1.00 90.62 96 PRO A C 1
ATOM 700 O O . PRO A 1 96 ? -13.569 -0.470 1.528 1.00 90.62 96 PRO A O 1
ATOM 703 N N . MET A 1 97 ? -11.528 -0.653 2.437 1.00 93.94 97 MET A N 1
ATOM 704 C CA . MET A 1 97 ? -10.792 -0.213 1.254 1.00 93.94 97 MET A CA 1
ATOM 705 C C . MET A 1 97 ? -10.298 -1.420 0.456 1.00 93.94 97 MET A C 1
ATOM 707 O O . MET A 1 97 ? -9.552 -2.254 0.971 1.00 93.94 97 MET A O 1
ATOM 711 N N . ARG A 1 98 ? -10.662 -1.506 -0.823 1.00 94.06 98 ARG A N 1
ATOM 712 C CA . ARG A 1 98 ? -10.216 -2.574 -1.729 1.00 94.06 98 ARG A CA 1
ATOM 713 C C . ARG A 1 98 ? -8.904 -2.193 -2.397 1.00 94.06 98 ARG A C 1
ATOM 715 O O . ARG A 1 98 ? -8.852 -1.237 -3.162 1.00 94.06 98 ARG A O 1
ATOM 722 N N . LEU A 1 99 ? -7.851 -2.956 -2.149 1.00 93.62 99 LEU A N 1
ATOM 723 C CA . LEU A 1 99 ? -6.531 -2.761 -2.737 1.00 93.62 99 LEU A CA 1
ATOM 724 C C . LEU A 1 99 ? -6.280 -3.791 -3.832 1.00 93.62 99 LEU A C 1
ATOM 726 O O . LEU A 1 99 ? -6.398 -4.988 -3.593 1.00 93.62 99 LEU A O 1
ATOM 730 N N . THR A 1 100 ? -5.848 -3.345 -5.007 1.00 92.69 100 THR A N 1
ATOM 731 C CA . THR A 1 100 ? -5.281 -4.243 -6.018 1.00 92.69 100 THR A CA 1
ATOM 732 C C . THR A 1 100 ? -3.772 -4.296 -5.829 1.00 92.69 100 THR A C 1
ATOM 734 O O . THR A 1 100 ? -3.064 -3.319 -6.105 1.00 92.69 100 THR A O 1
ATOM 737 N N . ILE A 1 101 ? -3.282 -5.442 -5.361 1.00 90.69 101 ILE A N 1
ATOM 738 C CA . ILE A 1 101 ? -1.872 -5.664 -5.055 1.00 90.69 101 ILE A CA 1
ATOM 739 C C . ILE A 1 101 ? -1.212 -6.579 -6.078 1.00 90.69 101 ILE A C 1
ATOM 741 O O . ILE A 1 101 ? -1.789 -7.557 -6.544 1.00 90.69 101 ILE A O 1
ATOM 745 N N . PHE A 1 102 ? 0.038 -6.280 -6.399 1.00 87.88 102 PHE A N 1
ATOM 746 C CA . PHE A 1 102 ? 0.909 -7.118 -7.205 1.00 87.88 102 PHE A CA 1
ATOM 747 C C . PHE A 1 102 ? 1.999 -7.643 -6.295 1.00 87.88 102 PHE A C 1
ATOM 749 O O . PHE A 1 102 ? 2.870 -6.900 -5.841 1.00 87.88 102 PHE A O 1
ATOM 756 N N . ARG A 1 103 ? 1.929 -8.936 -6.004 1.00 82.31 103 ARG A N 1
ATOM 757 C CA . ARG A 1 103 ? 2.857 -9.567 -5.077 1.00 82.31 103 ARG A CA 1
ATOM 758 C C . ARG A 1 103 ? 4.142 -9.945 -5.792 1.00 82.31 103 ARG A C 1
ATOM 760 O O . ARG A 1 103 ? 4.170 -10.912 -6.557 1.00 82.31 103 ARG A O 1
ATOM 767 N N . TYR A 1 104 ? 5.218 -9.221 -5.502 1.00 70.06 104 TYR A N 1
ATOM 768 C CA . TYR A 1 104 ? 6.553 -9.655 -5.881 1.00 70.06 104 TYR A CA 1
ATOM 769 C C . TYR A 1 104 ? 7.071 -10.633 -4.824 1.00 70.06 104 TYR A C 1
ATOM 771 O O . TYR A 1 104 ? 7.255 -10.277 -3.660 1.00 70.06 104 TYR A O 1
ATOM 779 N N . GLN A 1 105 ? 7.301 -11.893 -5.203 1.00 63.25 105 GLN A N 1
ATOM 780 C CA . GLN A 1 105 ? 7.915 -12.852 -4.288 1.00 63.25 105 GLN A CA 1
ATOM 781 C C . GLN A 1 105 ? 9.402 -12.542 -4.132 1.00 63.25 105 GLN A C 1
ATOM 783 O O . GLN A 1 105 ? 10.255 -13.126 -4.804 1.00 63.25 105 GLN A O 1
ATOM 788 N N . PHE A 1 106 ? 9.724 -11.674 -3.175 1.00 54.38 106 PHE A N 1
ATOM 789 C CA . PHE A 1 106 ? 11.039 -11.703 -2.558 1.00 54.38 106 PHE A CA 1
ATOM 790 C C . PHE A 1 106 ? 11.180 -13.074 -1.887 1.00 54.38 106 PHE A C 1
ATOM 792 O O . PHE A 1 106 ? 10.452 -13.401 -0.951 1.00 54.38 106 PHE A O 1
ATOM 799 N N . LYS A 1 107 ? 12.059 -13.930 -2.416 1.00 53.91 107 LYS A N 1
ATOM 800 C CA . LYS A 1 107 ? 12.387 -15.228 -1.816 1.00 53.91 107 LYS A CA 1
ATOM 801 C C . LYS A 1 107 ? 13.717 -15.084 -1.066 1.00 53.91 107 LYS A C 1
ATOM 803 O O . LYS A 1 107 ? 14.752 -15.337 -1.680 1.00 53.91 107 LYS A O 1
ATOM 808 N N . PRO A 1 108 ? 13.736 -14.780 0.251 1.00 48.62 108 PRO A N 1
ATOM 809 C CA . PRO A 1 108 ? 14.956 -14.893 1.056 1.00 48.62 108 PRO A CA 1
ATOM 810 C C . PRO A 1 108 ? 15.564 -16.300 0.958 1.00 48.62 108 PRO A C 1
ATOM 812 O O . PRO A 1 108 ? 16.775 -16.471 0.961 1.00 48.62 108 PRO A O 1
ATOM 815 N N . ALA A 1 109 ? 14.721 -17.321 0.774 1.00 47.78 109 ALA A N 1
ATOM 816 C CA . ALA A 1 109 ? 15.136 -18.707 0.575 1.00 47.78 109 ALA A CA 1
ATOM 817 C C . ALA A 1 109 ? 15.920 -18.958 -0.730 1.00 47.78 109 ALA A C 1
ATOM 819 O O . ALA A 1 109 ? 16.548 -20.007 -0.851 1.00 47.78 109 ALA A O 1
ATOM 820 N N . LEU A 1 110 ? 15.935 -18.025 -1.693 1.00 47.25 110 LEU A N 1
ATOM 821 C CA . LEU A 1 110 ? 16.835 -18.124 -2.846 1.00 47.25 110 LEU A CA 1
ATOM 822 C C . LEU A 1 110 ? 18.306 -17.934 -2.420 1.00 47.25 110 LEU A C 1
ATOM 824 O O . LEU A 1 110 ? 19.180 -18.542 -3.025 1.00 47.25 110 LEU A O 1
ATOM 828 N N . TRP A 1 111 ? 18.570 -17.208 -1.322 1.00 45.19 111 TRP A N 1
ATOM 829 C CA . TRP A 1 111 ? 19.904 -17.111 -0.712 1.00 45.19 111 TRP A CA 1
ATOM 830 C C . TRP A 1 111 ? 20.335 -18.381 0.033 1.00 45.19 111 TRP A C 1
ATOM 832 O O . TRP A 1 111 ? 21.528 -18.642 0.130 1.00 45.19 111 TRP A O 1
ATOM 842 N N . GLN A 1 112 ? 19.398 -19.214 0.503 1.00 44.84 112 GLN A N 1
ATOM 843 C CA . GLN A 1 112 ? 19.733 -20.502 1.134 1.00 44.84 112 GLN A CA 1
ATOM 844 C C . GLN A 1 112 ? 19.679 -21.704 0.174 1.00 44.84 112 GLN A C 1
ATOM 846 O O . GLN A 1 112 ? 20.257 -22.748 0.463 1.00 44.84 112 GLN A O 1
ATOM 851 N N . ARG A 1 113 ? 19.012 -21.585 -0.984 1.00 45.88 113 ARG A N 1
ATOM 852 C CA . ARG A 1 113 ? 18.757 -22.705 -1.911 1.00 45.88 113 ARG A CA 1
ATOM 853 C C . ARG A 1 113 ? 19.431 -22.580 -3.281 1.00 45.88 113 ARG A C 1
ATOM 855 O O . ARG A 1 113 ? 19.005 -23.223 -4.235 1.00 45.88 113 ARG A O 1
ATOM 862 N N . ILE A 1 114 ? 20.546 -21.854 -3.364 1.00 48.78 114 ILE A N 1
ATOM 863 C CA . ILE A 1 114 ? 21.586 -22.094 -4.390 1.00 48.78 114 ILE A CA 1
ATOM 864 C C . ILE A 1 114 ? 22.349 -23.416 -4.104 1.00 48.78 114 ILE A C 1
ATOM 866 O O . ILE A 1 114 ? 23.181 -23.852 -4.889 1.00 48.78 114 ILE A O 1
ATOM 870 N N . LEU A 1 115 ? 21.948 -24.149 -3.056 1.00 54.69 115 LEU A N 1
ATOM 871 C CA . LEU A 1 115 ? 22.296 -25.553 -2.807 1.00 54.69 115 LEU A CA 1
ATOM 872 C C . LEU A 1 115 ? 21.307 -26.590 -3.407 1.00 54.69 115 LEU A C 1
ATOM 874 O O . LEU A 1 115 ? 21.442 -27.774 -3.115 1.00 54.69 115 LEU A O 1
ATOM 878 N N . GLY A 1 116 ? 20.341 -26.209 -4.268 1.00 49.12 116 GLY A N 1
ATOM 879 C CA . GLY A 1 116 ? 19.676 -27.178 -5.169 1.00 49.12 116 GLY A CA 1
ATOM 880 C C . GLY A 1 116 ? 18.175 -26.982 -5.476 1.00 49.12 116 GLY A C 1
ATOM 881 O O . GLY A 1 116 ? 17.320 -27.146 -4.610 1.00 49.12 116 GLY A O 1
ATOM 882 N N . LYS A 1 117 ? 17.875 -26.786 -6.773 1.00 41.91 117 LYS A N 1
ATOM 883 C CA . LYS A 1 117 ? 16.585 -26.801 -7.521 1.00 41.91 117 LYS A CA 1
ATOM 884 C C . LYS A 1 117 ? 15.701 -25.526 -7.540 1.00 41.91 117 LYS A C 1
ATOM 886 O O . LYS A 1 117 ? 15.276 -25.037 -6.483 1.00 41.91 117 LYS A O 1
ATOM 891 N N . PRO A 1 118 ? 15.307 -25.042 -8.746 1.00 43.59 118 PRO A N 1
ATOM 892 C CA . PRO A 1 118 ? 14.495 -23.838 -8.894 1.00 43.59 118 PRO A CA 1
ATOM 893 C C . PRO A 1 118 ? 13.034 -24.111 -8.513 1.00 43.59 118 PRO A C 1
ATOM 895 O O . PRO A 1 118 ? 12.407 -25.044 -9.007 1.00 43.59 118 PRO A O 1
ATOM 898 N N . ALA A 1 119 ? 12.479 -23.283 -7.627 1.00 44.44 119 ALA A N 1
ATOM 899 C CA . ALA A 1 119 ? 11.032 -23.162 -7.483 1.00 44.44 119 ALA A CA 1
ATOM 900 C C . ALA A 1 119 ? 10.551 -22.115 -8.487 1.00 44.44 119 ALA A C 1
ATOM 902 O O . ALA A 1 119 ? 10.841 -20.930 -8.299 1.00 44.44 119 ALA A O 1
ATOM 903 N N . ILE A 1 120 ? 9.800 -22.548 -9.502 1.00 47.16 120 ILE A N 1
ATOM 904 C CA . ILE A 1 120 ? 9.013 -21.657 -10.359 1.00 47.16 120 ILE A CA 1
ATOM 905 C C . ILE A 1 120 ? 8.147 -20.801 -9.413 1.00 47.16 120 ILE A C 1
ATOM 907 O O . ILE A 1 120 ? 7.426 -21.361 -8.582 1.00 47.16 120 ILE A O 1
ATOM 911 N N . PRO A 1 121 ? 8.281 -19.468 -9.391 1.00 47.66 121 PRO A N 1
ATOM 912 C CA . PRO A 1 121 ? 7.353 -18.622 -8.656 1.00 47.66 121 PRO A CA 1
ATOM 913 C C . PRO A 1 121 ? 5.963 -18.762 -9.292 1.00 47.66 121 PRO A C 1
ATOM 915 O O . PRO A 1 121 ? 5.851 -18.969 -10.503 1.00 47.66 121 PRO A O 1
ATOM 918 N N . PRO A 1 122 ? 4.882 -18.634 -8.519 1.00 43.28 122 PRO A N 1
ATOM 919 C CA . PRO A 1 122 ? 3.590 -18.405 -9.135 1.00 43.28 122 PRO A CA 1
ATOM 920 C C . PRO A 1 122 ? 3.669 -17.127 -9.993 1.00 43.28 122 PRO A C 1
ATOM 922 O O . PRO A 1 122 ? 4.422 -16.210 -9.650 1.00 43.28 122 PRO A O 1
ATOM 925 N N . PRO A 1 123 ? 2.924 -17.055 -11.108 1.00 46.66 123 PRO A N 1
ATOM 926 C CA . PRO A 1 123 ? 2.851 -15.841 -11.911 1.00 46.66 123 PRO A CA 1
ATOM 927 C C . PRO A 1 123 ? 2.461 -14.656 -11.024 1.00 46.66 123 PRO A C 1
ATOM 929 O O . PRO A 1 123 ? 1.660 -14.821 -10.100 1.00 46.66 123 PRO A O 1
ATOM 932 N N . VAL A 1 124 ? 3.015 -13.475 -11.314 1.00 54.16 124 VAL A N 1
ATOM 933 C CA . VAL A 1 124 ? 2.578 -12.213 -10.707 1.00 54.16 124 VAL A CA 1
ATOM 934 C C . VAL A 1 124 ? 1.105 -12.033 -11.073 1.00 54.16 124 VAL A C 1
ATOM 936 O O . VAL A 1 124 ? 0.774 -11.620 -12.180 1.00 54.16 124 VAL A O 1
ATOM 939 N N . LYS A 1 125 ? 0.210 -12.439 -10.172 1.00 61.41 125 LYS A N 1
ATOM 940 C CA . LYS A 1 125 ? -1.222 -12.183 -10.275 1.00 61.41 125 LYS A CA 1
ATOM 941 C C . LYS A 1 125 ? -1.521 -10.952 -9.438 1.00 61.41 125 LYS A C 1
ATOM 943 O O . LYS A 1 125 ? -1.020 -10.834 -8.320 1.00 61.41 125 LYS A O 1
ATOM 948 N N . SER A 1 126 ? -2.320 -10.050 -9.992 1.00 66.12 126 SER A N 1
ATOM 949 C CA . SER A 1 126 ? -3.007 -9.050 -9.189 1.00 66.12 126 SER A CA 1
ATOM 950 C C . SER A 1 126 ? -3.971 -9.773 -8.249 1.00 66.12 126 SER A C 1
ATOM 952 O O . SER A 1 126 ? -4.750 -10.617 -8.698 1.00 66.12 126 SER A O 1
ATOM 954 N N . GLU A 1 127 ? -3.902 -9.467 -6.963 1.00 80.62 127 GLU A N 1
ATOM 955 C CA . GLU A 1 127 ? -4.834 -9.940 -5.941 1.00 80.62 127 GLU A CA 1
ATOM 956 C C . GLU A 1 127 ? -5.625 -8.729 -5.437 1.00 80.62 127 GLU A C 1
ATOM 958 O O . GLU A 1 127 ? -5.053 -7.655 -5.244 1.00 80.62 127 GLU A O 1
ATOM 963 N N . GLU A 1 128 ? -6.938 -8.875 -5.272 1.00 80.94 128 GLU A N 1
ATOM 964 C CA . GLU A 1 128 ? -7.750 -7.874 -4.580 1.00 80.94 128 GLU A CA 1
ATOM 965 C C . GLU A 1 128 ? -7.794 -8.222 -3.097 1.00 80.94 128 GLU A C 1
ATOM 967 O O . GLU A 1 128 ? -8.159 -9.334 -2.718 1.00 80.94 128 GLU A O 1
ATOM 972 N N . VAL A 1 129 ? -7.401 -7.266 -2.264 1.00 84.25 129 VAL A N 1
ATOM 973 C CA . VAL A 1 129 ? -7.354 -7.401 -0.813 1.00 84.25 129 VAL A CA 1
ATOM 974 C C . VAL A 1 129 ? -8.192 -6.295 -0.202 1.00 84.25 129 VAL A C 1
ATOM 976 O O . VAL A 1 129 ? -7.932 -5.117 -0.428 1.00 84.25 129 VAL A O 1
ATOM 979 N N . GLU A 1 130 ? -9.192 -6.662 0.588 1.00 86.25 130 GLU A N 1
ATOM 980 C CA . GLU A 1 130 ? -9.996 -5.699 1.331 1.00 86.25 130 GLU A CA 1
ATOM 981 C C . GLU A 1 130 ? -9.358 -5.427 2.696 1.00 86.25 130 GLU A C 1
ATOM 983 O O . GLU A 1 130 ? -9.116 -6.343 3.483 1.00 86.25 130 GLU A O 1
ATOM 988 N N . VAL A 1 131 ? -9.069 -4.158 2.974 1.00 83.31 131 VAL A N 1
ATOM 989 C CA . VAL A 1 131 ? -8.489 -3.701 4.234 1.00 83.31 131 VAL A CA 1
ATOM 990 C C . VAL A 1 131 ? -9.511 -2.858 4.976 1.00 83.31 131 VAL A C 1
ATOM 992 O O . VAL A 1 131 ? -9.945 -1.817 4.491 1.00 83.31 131 VAL A O 1
ATOM 995 N N . LEU A 1 132 ? -9.866 -3.281 6.187 1.00 89.19 132 LEU A N 1
ATOM 996 C CA . LEU A 1 132 ? -10.714 -2.488 7.069 1.00 89.19 132 LEU A CA 1
ATOM 997 C C . LEU A 1 132 ? -9.888 -1.375 7.718 1.00 89.19 132 LEU A C 1
ATOM 999 O O . LEU A 1 132 ? -9.051 -1.665 8.575 1.00 89.19 132 LEU A O 1
ATOM 1003 N N . MET A 1 133 ? -10.124 -0.126 7.322 1.00 86.75 133 MET A N 1
ATOM 1004 C CA . MET A 1 133 ? -9.354 1.031 7.778 1.00 86.75 133 MET A CA 1
ATOM 1005 C C . MET A 1 133 ? -9.353 1.155 9.307 1.00 86.75 133 MET A C 1
ATOM 1007 O O . MET A 1 133 ? -10.409 1.256 9.934 1.00 86.75 133 MET A O 1
ATOM 1011 N N . GLY A 1 134 ? -8.162 1.153 9.910 1.00 80.69 134 GLY A N 1
ATOM 1012 C CA . GLY A 1 134 ? -7.996 1.354 11.350 1.00 80.69 134 GLY A CA 1
ATOM 1013 C C . GLY A 1 134 ? -8.044 2.829 11.734 1.00 80.69 134 GLY A C 1
ATOM 1014 O O . GLY A 1 134 ? -7.958 3.705 10.873 1.00 80.69 134 GLY A O 1
ATOM 1015 N N . ASP A 1 135 ? -8.141 3.101 13.031 1.00 85.00 135 ASP A N 1
ATOM 1016 C CA . ASP A 1 135 ? -7.964 4.446 13.571 1.00 85.00 135 ASP A CA 1
ATOM 1017 C C . ASP A 1 135 ? -6.472 4.702 13.820 1.00 85.00 135 ASP A C 1
ATOM 1019 O O . ASP A 1 135 ? -5.798 3.893 14.462 1.00 85.00 135 ASP A O 1
ATOM 1023 N N . LEU A 1 136 ? -5.931 5.823 13.336 1.00 79.81 136 LEU A N 1
ATOM 1024 C CA . LEU 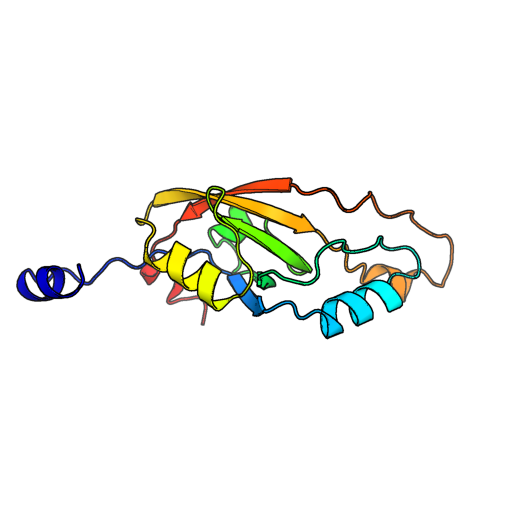A 1 136 ? -4.524 6.175 13.546 1.00 79.81 136 LEU A CA 1
ATOM 1025 C C . LEU A 1 136 ? -4.149 6.269 15.037 1.00 79.81 136 LEU A C 1
ATOM 1027 O O . LEU A 1 136 ? -2.989 6.067 15.389 1.00 79.81 136 LEU A O 1
ATOM 1031 N N . ARG A 1 137 ? -5.108 6.515 15.938 1.00 80.00 137 ARG A N 1
ATOM 1032 C CA . ARG A 1 137 ? -4.865 6.517 17.392 1.00 80.00 137 ARG A CA 1
ATOM 1033 C C . ARG A 1 137 ? -4.393 5.155 17.909 1.00 80.00 137 ARG A C 1
ATOM 1035 O O . ARG A 1 137 ? -3.563 5.111 18.820 1.00 80.00 137 ARG A O 1
ATOM 1042 N N . ASP A 1 138 ? -4.827 4.067 17.277 1.00 79.19 138 ASP A N 1
ATOM 1043 C CA . ASP A 1 138 ? -4.398 2.703 17.611 1.00 79.19 138 ASP A CA 1
ATOM 1044 C C . ASP A 1 138 ? -2.947 2.434 17.168 1.00 79.19 138 ASP A C 1
ATOM 1046 O O . ASP A 1 138 ? -2.285 1.529 17.681 1.00 79.19 138 ASP A O 1
ATOM 1050 N N . ALA A 1 139 ? -2.419 3.247 16.244 1.00 70.06 139 ALA A N 1
ATOM 1051 C CA . ALA A 1 139 ? -1.057 3.136 15.725 1.00 70.06 139 ALA A CA 1
ATOM 1052 C C . ALA A 1 139 ? 0.012 3.729 16.659 1.00 70.06 139 ALA A C 1
ATOM 1054 O O . ALA A 1 139 ? 1.200 3.487 16.453 1.00 70.06 139 ALA A O 1
ATOM 1055 N N . SER A 1 140 ? -0.391 4.493 17.682 1.00 62.28 140 SER A N 1
ATOM 1056 C CA . SER A 1 140 ? 0.510 5.224 18.594 1.00 62.28 140 SER A CA 1
ATOM 1057 C C . SER A 1 140 ? 1.487 4.342 19.385 1.00 62.28 140 SER A C 1
ATOM 1059 O O . SER A 1 140 ? 2.450 4.851 19.944 1.00 62.28 140 SER A O 1
ATOM 1061 N N . SER A 1 141 ? 1.264 3.027 19.410 1.00 57.88 141 SER A N 1
ATOM 1062 C CA . SER A 1 141 ? 2.118 2.037 20.081 1.00 57.88 141 SER A CA 1
ATOM 1063 C C . SER A 1 141 ? 3.130 1.339 19.159 1.00 57.88 141 SER A C 1
ATOM 1065 O O . SER A 1 141 ? 3.892 0.495 19.627 1.00 57.88 141 SER A O 1
ATOM 1067 N N . PHE A 1 142 ? 3.141 1.661 17.860 1.00 55.53 142 PHE A N 1
ATOM 1068 C CA . PHE A 1 142 ? 3.924 0.946 16.844 1.00 55.53 142 PHE A CA 1
ATOM 1069 C C . PHE A 1 142 ? 5.129 1.732 16.288 1.00 55.53 142 PHE A C 1
ATOM 1071 O O . PHE A 1 142 ? 5.839 1.191 15.438 1.00 55.53 142 PHE A O 1
ATOM 1078 N N . TRP A 1 143 ? 5.372 2.957 16.771 1.00 50.75 143 TRP A N 1
ATOM 1079 C CA . TRP A 1 143 ? 6.498 3.827 16.394 1.00 50.75 143 TRP A CA 1
ATOM 1080 C C . TRP A 1 143 ? 7.325 4.240 17.604 1.00 50.75 143 TRP A C 1
ATOM 1082 O O . TRP A 1 143 ? 6.711 4.519 18.658 1.00 50.75 143 TRP A O 1
#

Organism: NCBI:txid41880

Radius of gyration: 17.29 Å; chains: 1; bounding box: 39×51×35 Å

pLDDT: mean 76.48, std 17.16, range [41.91, 96.44]

InterPro domains:
  IPR001478 PDZ domain [PF13180] (17-103)
  IPR001478 PDZ domain [PS50106] (3-105)
  IPR001478 PDZ domain [SM00228] (15-105)
  IPR036034 PDZ superfamily [G3DSA:2.30.42.10] (13-109)
  IPR036034 PDZ superfamily [SSF50156] (14-103)